Protein AF-A0A1Z9SMA4-F1 (afdb_monomer_lite)

Secondary structure (DSSP, 8-state):
--HHHHHHHHHHHTHHHHHHHHHHHHHHHHTT-TTTTHHHHHHHHHHHHHHHHHHHHHTT-S-HHHHHHHHHHHHHHHHHHHHHHHHHHHHHHHTHHHHHHS---THHHHHHHHHHHHHHHHHHHHHHHHHHHHH-THHHHHHHH-

pLDDT: mean 87.94, std 9.6, range [46.03, 96.25]

Radius of gyration: 19.14 Å; chains: 1; bounding box: 50×33×54 Å

Structure (mmCIF, N/CA/C/O backbone):
data_AF-A0A1Z9SMA4-F1
#
_entry.id   AF-A0A1Z9SMA4-F1
#
loop_
_atom_site.group_PDB
_atom_site.id
_atom_site.type_symbol
_atom_site.label_atom_id
_atom_site.label_alt_id
_atom_site.label_comp_id
_atom_site.label_asym_id
_atom_site.label_entity_id
_atom_site.label_seq_id
_atom_site.pdbx_PDB_ins_code
_atom_site.Cartn_x
_atom_site.Cartn_y
_atom_site.Cartn_z
_atom_site.occupancy
_atom_site.B_iso_or_equiv
_atom_site.auth_seq_id
_atom_site.auth_comp_id
_atom_site.auth_asym_id
_atom_site.auth_atom_id
_atom_site.pdbx_PDB_model_num
ATOM 1 N N . MET A 1 1 ? -33.160 5.465 15.370 1.00 58.22 1 MET A N 1
ATOM 2 C CA . MET A 1 1 ? -31.899 6.070 14.875 1.00 58.22 1 MET A CA 1
ATOM 3 C C . MET A 1 1 ? -31.023 4.951 14.323 1.00 58.22 1 MET A C 1
ATOM 5 O O . MET A 1 1 ? -30.598 4.098 15.096 1.00 58.22 1 MET A O 1
ATOM 9 N N . ASN A 1 2 ? -30.876 4.886 12.995 1.00 84.75 2 ASN A N 1
ATOM 10 C CA . ASN A 1 2 ? -30.364 3.722 12.259 1.00 84.75 2 ASN A CA 1
ATOM 11 C C . ASN A 1 2 ? -28.987 3.261 12.757 1.00 84.75 2 ASN A C 1
ATOM 13 O O . ASN A 1 2 ? -28.073 4.068 12.904 1.00 84.75 2 ASN A O 1
ATOM 17 N N . TYR A 1 3 ? -28.832 1.954 12.981 1.00 86.81 3 TYR A N 1
ATOM 18 C CA . TYR A 1 3 ? -27.576 1.317 13.399 1.00 86.81 3 TYR A CA 1
ATOM 19 C C . TYR A 1 3 ? -26.389 1.708 12.497 1.00 86.81 3 TYR A C 1
ATOM 21 O O . TYR A 1 3 ? -25.308 2.025 12.989 1.00 86.81 3 TYR A O 1
ATOM 29 N N . ILE A 1 4 ? -26.637 1.821 11.188 1.00 89.19 4 ILE A N 1
ATOM 30 C CA . ILE A 1 4 ? -25.678 2.300 10.180 1.00 89.19 4 ILE A CA 1
ATOM 31 C C . ILE A 1 4 ? -25.142 3.697 10.525 1.00 89.19 4 ILE A C 1
ATOM 33 O O . ILE A 1 4 ? -23.942 3.941 10.456 1.00 89.19 4 ILE A O 1
ATOM 37 N N . PHE A 1 5 ? -26.008 4.616 10.956 1.00 91.44 5 PHE A N 1
ATOM 38 C CA . PHE A 1 5 ? -25.597 5.977 11.298 1.00 91.44 5 PHE A CA 1
ATOM 39 C C . PHE A 1 5 ? -24.700 6.006 12.544 1.00 91.44 5 PHE A C 1
ATOM 41 O O . PHE A 1 5 ? -23.721 6.748 12.585 1.00 91.44 5 PHE A O 1
ATOM 48 N N . LYS A 1 6 ? -24.980 5.148 13.538 1.00 91.00 6 LYS A N 1
ATOM 49 C CA . LYS A 1 6 ? -24.113 4.990 14.719 1.00 91.00 6 LYS A CA 1
ATOM 50 C C . LYS A 1 6 ? -22.735 4.434 14.345 1.00 91.00 6 LYS A C 1
ATOM 52 O O . LYS A 1 6 ? -21.737 4.912 14.877 1.00 91.00 6 LYS A O 1
ATOM 57 N N . LEU A 1 7 ? -22.670 3.475 13.418 1.00 90.88 7 LEU A N 1
ATOM 58 C CA . LEU A 1 7 ? -21.405 2.942 12.900 1.00 90.88 7 LEU A CA 1
ATOM 59 C C . LEU A 1 7 ? -20.585 4.012 12.177 1.00 90.88 7 LEU A C 1
ATOM 61 O O . LEU A 1 7 ? -19.404 4.173 12.469 1.00 90.88 7 LEU A O 1
ATOM 65 N N . LEU A 1 8 ? -21.206 4.776 11.277 1.00 91.31 8 LEU A N 1
ATOM 66 C CA . LEU A 1 8 ? -20.521 5.848 10.549 1.00 91.31 8 LEU A CA 1
ATOM 67 C C . LEU A 1 8 ? -19.983 6.927 11.498 1.00 91.31 8 LEU A C 1
ATOM 69 O O . LEU A 1 8 ? -18.839 7.359 11.358 1.00 91.31 8 LEU A O 1
ATOM 73 N N . LEU A 1 9 ? -20.768 7.310 12.509 1.00 91.75 9 LEU A N 1
ATOM 74 C CA . LEU A 1 9 ? -20.312 8.220 13.560 1.00 91.75 9 LEU A CA 1
ATOM 75 C C . LEU A 1 9 ? -19.125 7.651 14.343 1.00 91.75 9 LEU A C 1
ATOM 77 O O . LEU A 1 9 ? -18.165 8.380 14.581 1.00 91.75 9 LEU A O 1
ATOM 81 N N . PHE A 1 10 ? -19.158 6.366 14.710 1.00 92.25 10 PHE A N 1
ATOM 82 C CA . PHE A 1 10 ? -18.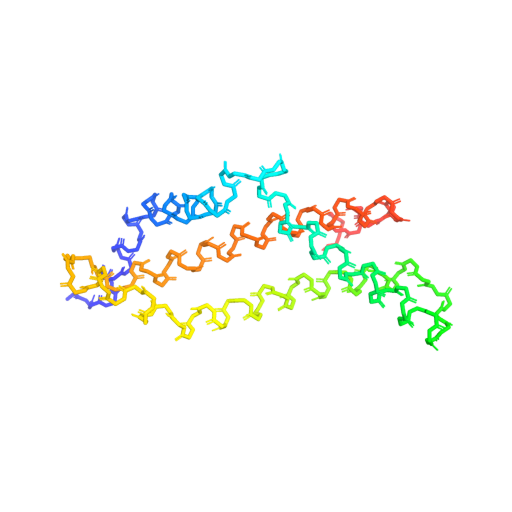037 5.706 15.383 1.00 92.25 10 PHE A CA 1
ATOM 83 C C . PHE A 1 10 ? -16.765 5.739 14.527 1.00 92.25 10 PHE A C 1
ATOM 85 O O . PHE A 1 10 ? -15.715 6.148 15.018 1.00 92.25 10 PHE A O 1
ATOM 92 N N . ILE A 1 11 ? -16.863 5.389 13.239 1.00 92.56 11 ILE A N 1
ATOM 93 C CA . ILE A 1 11 ? -15.734 5.428 12.293 1.00 92.56 11 ILE A CA 1
ATOM 94 C C . ILE A 1 11 ? -15.139 6.839 12.224 1.00 92.56 11 ILE A C 1
ATOM 96 O O . ILE A 1 11 ? -13.916 7.004 12.276 1.00 92.56 11 ILE A O 1
ATOM 100 N N . TYR A 1 12 ? -15.996 7.860 12.148 1.00 92.56 12 TYR A N 1
ATOM 101 C CA . TYR A 1 12 ? -15.567 9.252 12.085 1.00 92.56 12 TYR A CA 1
ATOM 102 C C . TYR A 1 12 ? -14.915 9.734 13.390 1.00 92.56 12 TYR A C 1
ATOM 104 O O . TYR A 1 12 ? -13.873 10.389 13.355 1.00 92.56 12 TYR A O 1
ATOM 112 N N . GLN A 1 13 ? -15.479 9.393 14.551 1.00 92.69 13 GLN A N 1
ATOM 113 C CA . GLN A 1 13 ? -14.910 9.752 15.855 1.00 92.69 13 GLN A CA 1
ATOM 114 C C . GLN A 1 13 ? -13.566 9.052 16.094 1.00 92.69 13 GLN A C 1
ATOM 116 O O . GLN A 1 13 ? -12.599 9.685 16.521 1.00 92.69 13 GLN A O 1
ATOM 121 N N . ALA A 1 14 ? -13.468 7.773 15.729 1.00 92.44 14 ALA A N 1
ATOM 122 C CA . ALA A 1 14 ? -12.260 6.970 15.865 1.00 92.44 14 ALA A CA 1
ATOM 123 C C . ALA A 1 14 ? -11.181 7.287 14.810 1.00 92.44 14 ALA A C 1
ATOM 125 O O . ALA A 1 14 ? -10.125 6.654 14.833 1.00 92.44 14 ALA A O 1
ATOM 126 N N . ARG A 1 15 ? -11.387 8.284 13.926 1.00 92.25 15 ARG A N 1
ATOM 127 C CA . ARG A 1 15 ? -10.501 8.587 12.780 1.00 92.25 15 ARG A CA 1
ATOM 128 C C . ARG A 1 15 ? -9.025 8.693 13.090 1.00 92.25 15 ARG A C 1
ATOM 130 O O . ARG A 1 15 ? -8.187 8.142 12.387 1.00 92.25 15 ARG A O 1
ATOM 137 N N . LYS A 1 16 ? -8.705 9.388 14.176 1.00 93.06 16 LYS A N 1
ATOM 138 C CA . LYS A 1 16 ? -7.316 9.563 14.599 1.00 93.06 16 LYS A CA 1
ATOM 139 C C . LYS A 1 16 ? -6.729 8.253 15.115 1.00 93.06 16 LYS A C 1
ATOM 141 O O . LYS A 1 16 ? -5.552 7.996 14.901 1.00 93.06 16 LYS A O 1
ATOM 146 N N . SER A 1 17 ? -7.552 7.441 15.775 1.00 93.44 17 SER A N 1
ATOM 147 C CA . SER A 1 17 ? -7.125 6.203 16.412 1.00 93.44 17 SER A CA 1
ATOM 148 C C . SER A 1 17 ? -6.794 5.138 15.369 1.00 93.44 17 SER A C 1
ATOM 150 O O . SER A 1 17 ? -5.653 4.694 15.335 1.00 93.44 17 SER A O 1
ATOM 152 N N . TRP A 1 18 ? -7.706 4.810 14.445 1.00 93.31 18 TRP A N 1
ATOM 153 C CA . TRP A 1 18 ? -7.415 3.785 13.431 1.00 93.31 18 TRP A CA 1
ATOM 154 C C . TRP A 1 18 ? -6.304 4.210 12.455 1.00 93.31 18 TRP A C 1
ATOM 156 O O . TRP A 1 18 ? -5.482 3.378 12.067 1.00 93.31 18 TRP A O 1
ATOM 166 N N . TRP A 1 19 ? -6.186 5.503 12.122 1.00 94.88 19 TRP A N 1
ATOM 167 C CA . TRP A 1 19 ? -5.075 6.002 11.296 1.00 94.88 19 TRP A CA 1
ATOM 168 C C . TRP A 1 19 ? -3.716 5.847 11.994 1.00 94.88 19 TRP A C 1
ATOM 170 O O . TRP A 1 19 ? -2.720 5.435 11.384 1.00 94.88 19 TRP A O 1
ATOM 180 N N . TYR A 1 20 ? -3.676 6.170 13.289 1.00 94.94 20 TYR A N 1
ATOM 181 C CA . TYR A 1 20 ? -2.476 6.053 14.106 1.00 94.94 20 TYR A CA 1
ATOM 182 C C . TYR A 1 20 ? -2.074 4.592 14.314 1.00 94.94 20 TYR A C 1
ATOM 184 O O . TYR A 1 20 ? -0.914 4.259 14.078 1.00 94.94 20 TYR A O 1
ATOM 192 N N . THR A 1 21 ? -3.015 3.709 14.664 1.00 93.88 21 THR A N 1
ATOM 193 C CA . THR A 1 21 ? -2.732 2.277 14.852 1.00 93.88 21 THR A CA 1
ATOM 194 C C . THR A 1 21 ? -2.169 1.650 13.575 1.00 93.88 21 THR A C 1
ATOM 196 O O . THR A 1 21 ? -1.160 0.949 13.635 1.00 93.88 21 THR A O 1
ATOM 199 N N . SER A 1 22 ? -2.708 2.013 12.407 1.00 93.56 22 SER A N 1
ATOM 200 C CA . SER A 1 22 ? -2.170 1.598 11.101 1.00 93.56 22 SER A CA 1
ATOM 201 C C . SER A 1 22 ? -0.720 2.048 10.895 1.00 93.56 22 SER A C 1
ATOM 203 O O . SER A 1 22 ? 0.143 1.258 10.512 1.00 93.56 22 SER A O 1
ATOM 205 N N . THR A 1 23 ? -0.413 3.300 11.248 1.00 92.06 23 THR A N 1
ATOM 206 C CA . THR A 1 23 ? 0.954 3.836 11.162 1.00 92.06 23 THR A CA 1
ATOM 207 C C . THR A 1 23 ? 1.894 3.102 12.123 1.00 92.06 23 THR A C 1
ATOM 209 O O . THR A 1 23 ? 3.039 2.799 11.782 1.00 92.06 23 THR A O 1
ATOM 212 N N . CYS A 1 24 ? 1.423 2.798 13.334 1.00 92.88 24 CYS A N 1
ATOM 213 C CA . CYS A 1 24 ? 2.161 2.016 14.319 1.00 92.88 24 CYS A CA 1
ATOM 214 C C . CYS A 1 24 ? 2.431 0.593 13.831 1.00 92.88 24 CYS A C 1
ATOM 216 O O . CYS A 1 24 ? 3.552 0.124 14.004 1.00 92.88 24 CYS A O 1
ATOM 218 N N . ARG A 1 25 ? 1.468 -0.063 13.169 1.00 91.12 25 ARG A N 1
ATOM 219 C CA . ARG A 1 25 ? 1.668 -1.377 12.535 1.00 91.12 25 ARG A CA 1
ATOM 220 C C . ARG A 1 25 ? 2.784 -1.326 11.496 1.00 91.12 25 ARG A C 1
ATOM 222 O O . ARG A 1 25 ? 3.692 -2.155 11.541 1.00 91.12 25 ARG A O 1
ATOM 229 N N . THR A 1 26 ? 2.781 -0.318 10.625 1.00 88.12 26 THR A N 1
ATOM 230 C CA . THR A 1 26 ? 3.856 -0.115 9.642 1.00 88.12 26 THR A CA 1
ATOM 231 C C . 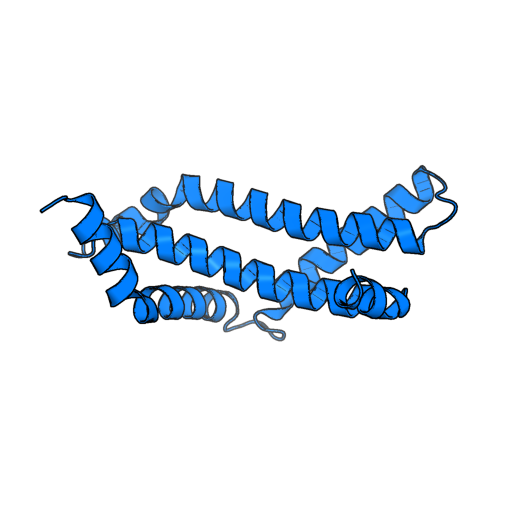THR A 1 26 ? 5.205 0.101 10.326 1.00 88.12 26 THR A C 1
ATOM 233 O O . THR A 1 26 ? 6.182 -0.567 9.999 1.00 88.12 26 THR A O 1
ATOM 236 N N . LYS A 1 27 ? 5.273 0.975 11.337 1.00 89.19 27 LYS A N 1
ATOM 237 C CA . LYS A 1 27 ? 6.513 1.218 12.092 1.00 89.19 27 LYS A CA 1
ATOM 238 C C 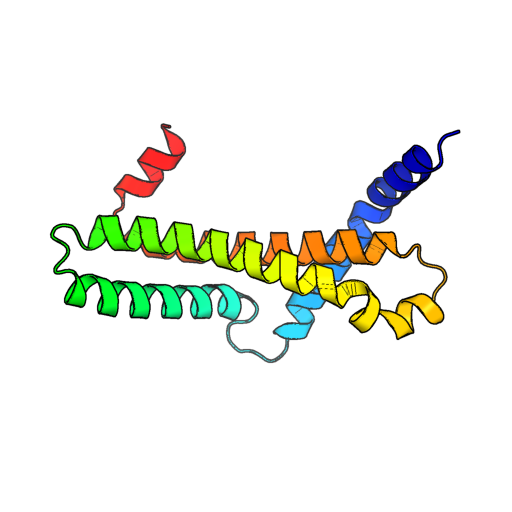. LYS A 1 27 ? 7.017 -0.041 12.793 1.00 89.19 27 LYS A C 1
ATOM 240 O O . LYS A 1 27 ? 8.199 -0.345 12.687 1.00 89.19 27 LYS A O 1
ATOM 245 N N . ALA A 1 28 ? 6.140 -0.785 13.464 1.00 89.19 28 ALA A N 1
ATOM 246 C CA . ALA A 1 28 ? 6.488 -2.014 14.172 1.00 89.19 28 ALA A CA 1
ATOM 247 C C . ALA A 1 28 ? 7.069 -3.072 13.223 1.00 89.19 28 ALA A C 1
ATOM 249 O O . ALA A 1 28 ? 8.059 -3.716 13.564 1.00 89.19 28 ALA A O 1
ATOM 250 N N . ARG A 1 29 ? 6.521 -3.184 12.004 1.00 86.81 29 ARG A N 1
ATOM 251 C CA . ARG A 1 29 ? 7.028 -4.091 10.963 1.00 86.81 29 ARG A CA 1
ATOM 252 C C . ARG A 1 29 ? 8.472 -3.784 10.551 1.00 86.81 29 ARG A C 1
ATOM 254 O O . ARG A 1 29 ? 9.212 -4.705 10.223 1.00 86.81 29 ARG A O 1
ATOM 261 N N . PHE A 1 30 ? 8.880 -2.514 10.587 1.00 84.94 30 PHE A N 1
ATOM 262 C CA . PHE A 1 30 ? 10.179 -2.058 10.077 1.00 84.94 30 PHE A CA 1
ATOM 263 C C . PHE A 1 30 ? 11.133 -1.506 11.146 1.00 84.94 30 PHE A C 1
ATOM 265 O O . PHE A 1 30 ? 12.211 -1.024 10.796 1.00 84.94 30 PHE A O 1
ATOM 272 N N . ILE A 1 31 ? 10.796 -1.611 12.437 1.00 84.75 31 ILE A N 1
ATOM 273 C CA . ILE A 1 31 ? 11.524 -0.957 13.544 1.00 84.75 31 ILE A CA 1
ATOM 274 C C . ILE A 1 31 ? 12.986 -1.409 13.691 1.00 84.75 31 ILE A C 1
ATOM 276 O O . ILE A 1 31 ? 13.790 -0.716 14.303 1.00 84.75 31 ILE A O 1
ATOM 280 N N . ARG A 1 32 ? 13.345 -2.559 13.110 1.00 86.06 32 ARG A N 1
ATOM 281 C CA . ARG A 1 32 ? 14.708 -3.121 13.116 1.00 86.06 32 ARG A CA 1
ATOM 282 C C . ARG A 1 32 ? 15.357 -3.163 11.731 1.00 86.06 32 ARG A C 1
ATOM 284 O O . ARG A 1 32 ? 16.335 -3.874 11.536 1.00 86.06 32 ARG A O 1
ATOM 291 N N . THR A 1 33 ? 14.797 -2.459 10.751 1.00 85.44 33 THR A N 1
ATOM 292 C CA . THR A 1 33 ? 15.300 -2.477 9.370 1.00 85.44 33 THR A CA 1
ATOM 293 C C . THR A 1 33 ? 16.031 -1.183 9.037 1.00 85.44 33 THR A C 1
ATOM 295 O O . THR A 1 33 ? 15.591 -0.105 9.423 1.00 85.44 33 THR A O 1
ATOM 298 N N . PHE A 1 34 ? 17.129 -1.287 8.285 1.00 82.62 34 PHE A N 1
ATOM 299 C CA . PHE A 1 34 ? 17.994 -0.146 7.960 1.00 82.62 34 PHE A CA 1
ATOM 300 C C . PHE A 1 34 ? 17.277 0.959 7.160 1.00 82.62 34 PHE A C 1
ATOM 302 O O . PHE A 1 34 ? 17.388 2.133 7.491 1.00 82.62 34 PHE A O 1
ATOM 309 N N . LEU A 1 35 ? 16.493 0.584 6.140 1.00 80.19 35 LEU A N 1
ATOM 310 C CA . LEU A 1 35 ? 15.733 1.520 5.295 1.00 80.19 35 LEU A CA 1
ATOM 311 C C . LEU A 1 35 ? 14.318 1.824 5.825 1.00 80.19 35 LEU A C 1
ATOM 313 O O . LEU A 1 35 ? 13.578 2.594 5.212 1.00 80.19 35 LEU A O 1
ATOM 317 N N . GLY A 1 36 ? 13.901 1.218 6.938 1.00 85.50 36 GLY A N 1
ATOM 318 C CA . GLY A 1 36 ? 12.554 1.398 7.473 1.00 85.50 36 GLY A CA 1
ATOM 319 C C . GLY A 1 36 ? 11.455 0.995 6.478 1.00 85.50 36 GLY A C 1
ATOM 320 O O . GLY A 1 36 ? 11.567 0.015 5.744 1.00 85.50 36 GLY A O 1
ATOM 321 N N . SER A 1 37 ? 10.384 1.790 6.425 1.00 82.44 37 SER A N 1
ATOM 322 C CA . SER A 1 37 ? 9.206 1.517 5.587 1.00 82.44 37 SER A CA 1
ATOM 323 C C . SER A 1 37 ? 9.486 1.585 4.072 1.00 82.44 37 SER A C 1
ATOM 325 O O . SER A 1 37 ? 8.708 1.069 3.270 1.00 82.44 37 SER A O 1
ATOM 327 N N . PHE A 1 38 ? 10.615 2.179 3.651 1.00 85.38 38 PHE A N 1
ATOM 328 C CA . PHE A 1 38 ? 10.999 2.250 2.232 1.00 85.38 38 PHE A CA 1
ATOM 329 C C . PHE A 1 38 ? 11.238 0.868 1.609 1.00 85.38 38 PHE A C 1
ATOM 331 O O . PHE A 1 38 ? 11.109 0.723 0.393 1.00 85.38 38 PHE A O 1
ATOM 338 N N . TRP A 1 39 ? 11.490 -0.160 2.427 1.00 86.56 39 TRP A N 1
ATOM 339 C CA . TRP A 1 39 ? 11.592 -1.551 1.978 1.00 86.56 39 TRP A CA 1
ATOM 340 C C . TRP A 1 39 ? 10.377 -2.029 1.176 1.00 86.56 39 TRP A C 1
ATOM 342 O O . TRP A 1 39 ? 10.543 -2.781 0.216 1.00 86.56 39 TRP A O 1
ATOM 352 N N . LEU A 1 40 ? 9.169 -1.565 1.514 1.00 83.56 40 LEU A N 1
ATOM 353 C CA . LEU A 1 40 ? 7.947 -1.922 0.785 1.00 83.56 40 LEU A CA 1
ATOM 354 C C . LEU A 1 40 ? 7.973 -1.431 -0.663 1.00 83.56 40 LEU A C 1
ATOM 356 O O . LEU A 1 40 ? 7.645 -2.175 -1.586 1.00 83.56 40 LEU A O 1
ATOM 360 N N . GLY A 1 41 ? 8.380 -0.178 -0.870 1.00 86.75 41 GLY A N 1
ATOM 361 C CA . GLY A 1 41 ? 8.499 0.386 -2.211 1.00 86.75 41 GLY A CA 1
ATOM 362 C C . GLY A 1 41 ? 9.674 -0.214 -2.982 1.00 86.75 41 GLY A C 1
ATOM 363 O O . GLY A 1 41 ? 9.540 -0.497 -4.169 1.00 86.75 41 GLY A O 1
ATOM 364 N N . LEU A 1 42 ? 10.794 -0.488 -2.303 1.00 89.19 42 LEU A N 1
ATOM 365 C CA . LEU A 1 42 ? 11.981 -1.075 -2.926 1.00 89.19 42 LEU A CA 1
ATOM 366 C C . LEU A 1 42 ? 11.728 -2.501 -3.431 1.00 89.19 42 LEU A C 1
ATOM 368 O O . LEU A 1 42 ? 12.128 -2.836 -4.543 1.00 89.19 42 LEU A O 1
ATOM 372 N N . SER A 1 43 ? 11.029 -3.328 -2.649 1.00 89.75 43 SER A N 1
ATOM 373 C CA . SER A 1 43 ? 10.672 -4.683 -3.079 1.00 89.75 43 SER A CA 1
ATOM 374 C C . SER A 1 43 ? 9.779 -4.659 -4.318 1.00 89.75 43 SER A C 1
ATOM 376 O O . SER A 1 43 ? 10.012 -5.426 -5.247 1.00 89.75 43 SER A O 1
ATOM 378 N N . ASN A 1 44 ? 8.790 -3.762 -4.353 1.00 90.44 44 ASN A N 1
ATOM 379 C CA . ASN A 1 44 ? 7.909 -3.607 -5.508 1.00 90.44 44 ASN A CA 1
ATOM 380 C C . ASN A 1 44 ? 8.685 -3.121 -6.746 1.00 90.44 44 ASN A C 1
ATOM 382 O O . ASN A 1 44 ? 8.530 -3.666 -7.835 1.00 90.44 44 ASN A O 1
ATOM 386 N N . LEU A 1 45 ? 9.592 -2.154 -6.571 1.00 90.88 45 LEU A N 1
ATOM 387 C CA . LEU A 1 45 ? 10.487 -1.695 -7.635 1.00 90.88 45 LEU A CA 1
ATOM 388 C C . LEU A 1 45 ? 11.362 -2.804 -8.204 1.00 90.88 45 LEU A C 1
ATOM 390 O O . LEU A 1 45 ? 11.525 -2.882 -9.418 1.00 90.88 45 LEU A O 1
ATOM 394 N N . LEU A 1 46 ? 11.928 -3.649 -7.343 1.00 92.38 46 LEU A N 1
ATOM 395 C CA . LEU A 1 46 ? 12.756 -4.763 -7.786 1.00 92.38 46 LEU A CA 1
ATOM 396 C C . LEU A 1 46 ? 11.934 -5.740 -8.634 1.00 92.38 46 LEU A C 1
ATOM 398 O O . LEU A 1 46 ? 12.380 -6.140 -9.707 1.00 92.38 46 LEU A O 1
ATOM 402 N N . SER A 1 47 ? 10.712 -6.068 -8.203 1.00 91.81 47 SER A N 1
ATOM 403 C CA . SER A 1 47 ? 9.789 -6.891 -8.990 1.00 91.81 47 SER A CA 1
ATOM 404 C C . SER A 1 47 ? 9.480 -6.260 -10.349 1.00 91.81 47 SER A C 1
ATOM 406 O O . SER A 1 47 ? 9.546 -6.948 -11.367 1.00 91.81 47 SER A O 1
ATOM 408 N N . ILE A 1 48 ? 9.210 -4.952 -10.386 1.00 91.81 48 ILE A N 1
ATOM 409 C CA . ILE A 1 48 ? 8.986 -4.201 -11.629 1.00 91.81 48 ILE A CA 1
ATOM 410 C C . ILE A 1 48 ? 10.222 -4.267 -12.530 1.00 91.81 48 ILE A C 1
ATOM 412 O O . ILE A 1 48 ? 10.081 -4.553 -13.712 1.00 91.81 48 ILE A O 1
ATOM 416 N N . ALA A 1 49 ? 11.424 -4.052 -11.993 1.00 90.56 49 ALA A N 1
ATOM 417 C CA . ALA A 1 49 ? 12.666 -4.067 -12.763 1.00 90.56 49 ALA A CA 1
ATOM 418 C C . ALA A 1 49 ? 12.936 -5.441 -13.396 1.00 90.56 49 ALA A C 1
ATOM 420 O O . ALA A 1 49 ? 13.269 -5.523 -14.579 1.00 90.56 49 ALA A O 1
ATOM 421 N N . VAL A 1 50 ? 12.739 -6.520 -12.632 1.00 93.88 50 VAL A N 1
ATOM 422 C CA . VAL A 1 50 ? 12.900 -7.893 -13.129 1.00 93.88 50 VAL A CA 1
ATOM 423 C C . VAL A 1 50 ? 11.865 -8.200 -14.210 1.00 93.88 50 VAL A C 1
ATOM 425 O O . VAL A 1 50 ? 12.234 -8.650 -15.292 1.00 93.88 50 VAL A O 1
ATOM 428 N N . LEU A 1 51 ? 10.582 -7.916 -13.966 1.00 92.50 51 LEU A N 1
ATOM 429 C CA . LEU A 1 51 ? 9.512 -8.185 -14.933 1.00 92.50 51 LEU A CA 1
ATOM 430 C C . LEU A 1 51 ? 9.651 -7.326 -16.193 1.00 92.50 51 LEU A C 1
ATOM 432 O O . LEU A 1 51 ? 9.457 -7.830 -17.297 1.00 92.50 51 LEU A O 1
ATOM 436 N N . ALA A 1 52 ? 10.033 -6.056 -16.051 1.00 89.75 52 ALA A N 1
ATOM 437 C CA . ALA A 1 52 ? 10.310 -5.175 -17.177 1.00 89.75 52 ALA A CA 1
ATOM 438 C C . ALA A 1 52 ? 11.477 -5.707 -18.018 1.00 89.75 52 ALA A C 1
ATOM 440 O O . ALA A 1 52 ? 11.356 -5.764 -19.237 1.00 89.75 52 ALA A O 1
ATOM 441 N N . GLY A 1 53 ? 12.569 -6.158 -17.390 1.00 89.06 53 GLY A N 1
ATOM 442 C CA . GLY A 1 53 ? 13.714 -6.745 -18.089 1.00 89.06 53 GLY A CA 1
ATOM 443 C C . GLY A 1 53 ? 13.375 -8.055 -18.805 1.00 89.06 53 GLY A C 1
ATOM 444 O O . GLY A 1 53 ? 13.633 -8.193 -20.002 1.00 89.06 53 GLY A O 1
ATOM 445 N N . VAL A 1 54 ? 12.747 -9.005 -18.107 1.00 92.00 54 VAL A N 1
ATOM 446 C CA . VAL A 1 54 ? 12.368 -10.309 -18.678 1.00 92.00 54 VAL A CA 1
ATOM 447 C C . VAL A 1 54 ? 11.359 -10.133 -19.809 1.00 92.00 54 VAL A C 1
ATOM 449 O O . VAL A 1 54 ? 11.600 -10.575 -20.926 1.00 92.00 54 VAL A O 1
ATOM 452 N N . TYR A 1 55 ? 10.248 -9.439 -19.575 1.00 86.81 55 TYR A N 1
ATOM 453 C CA . TYR A 1 55 ? 9.229 -9.298 -20.612 1.00 86.81 55 TYR A CA 1
ATOM 454 C C . TYR A 1 55 ? 9.636 -8.321 -21.711 1.00 86.81 55 TYR A C 1
ATOM 456 O O . TYR A 1 55 ? 9.310 -8.545 -22.873 1.00 86.81 55 TYR A O 1
ATOM 464 N N . GLY A 1 56 ? 10.409 -7.283 -21.394 1.00 87.25 56 GLY A N 1
ATOM 465 C CA . GLY A 1 56 ? 10.949 -6.383 -22.408 1.00 87.25 56 GLY A CA 1
ATOM 466 C C . GLY A 1 56 ? 11.880 -7.098 -23.391 1.00 87.25 56 GLY A C 1
ATOM 467 O O . GLY A 1 56 ? 11.806 -6.839 -24.592 1.00 87.25 56 GLY A O 1
ATOM 468 N N . THR A 1 57 ? 12.704 -8.034 -22.903 1.00 87.06 57 THR A N 1
ATOM 469 C CA . THR A 1 57 ? 13.593 -8.846 -23.753 1.00 87.06 57 THR A CA 1
ATOM 470 C C . THR A 1 57 ? 12.833 -9.925 -24.524 1.00 87.06 57 THR A C 1
ATOM 472 O O . THR A 1 57 ? 13.037 -10.056 -25.731 1.00 87.06 57 THR A O 1
ATOM 475 N N . VAL A 1 58 ? 11.916 -10.647 -23.871 1.00 90.50 58 VAL A N 1
ATOM 476 C CA . VAL A 1 58 ? 11.115 -11.716 -24.498 1.00 90.50 58 VAL A CA 1
ATOM 477 C C . VAL A 1 58 ? 10.218 -11.172 -25.610 1.00 90.50 58 VAL A C 1
ATOM 479 O O . VAL A 1 58 ? 10.200 -11.724 -26.709 1.00 90.50 58 VAL A O 1
ATOM 482 N N . PHE A 1 59 ? 9.509 -10.068 -25.364 1.00 87.75 59 PHE A N 1
ATOM 483 C CA . PHE A 1 59 ? 8.591 -9.477 -26.342 1.00 87.75 59 PHE A CA 1
ATOM 484 C C . PHE A 1 59 ? 9.268 -8.509 -27.322 1.00 87.75 59 PHE A C 1
ATOM 486 O O . PHE A 1 59 ? 8.583 -7.950 -28.176 1.00 87.75 59 PHE A O 1
ATOM 493 N N . LYS A 1 60 ? 10.594 -8.309 -27.223 1.00 84.06 60 LYS A N 1
ATOM 494 C CA . LYS A 1 60 ? 11.381 -7.391 -28.071 1.00 84.06 60 LYS A CA 1
ATOM 495 C C . LYS A 1 60 ? 10.705 -6.024 -28.230 1.00 84.06 60 LYS A C 1
ATOM 497 O O . LYS A 1 60 ? 10.502 -5.528 -29.338 1.00 84.06 60 LYS A O 1
ATOM 502 N N . VAL A 1 61 ? 10.310 -5.434 -27.106 1.00 81.44 61 VAL A N 1
ATOM 503 C CA . VAL A 1 61 ? 9.487 -4.220 -27.097 1.00 81.44 61 VAL A CA 1
ATOM 504 C C . VAL A 1 61 ? 10.264 -3.043 -27.693 1.00 81.44 61 VAL A C 1
ATOM 506 O O . VAL A 1 61 ? 11.325 -2.683 -27.188 1.00 81.44 61 VAL A O 1
ATOM 509 N N . ALA A 1 62 ? 9.709 -2.401 -28.727 1.00 77.69 62 ALA A N 1
ATOM 510 C CA . ALA A 1 62 ? 10.342 -1.262 -29.400 1.00 77.69 62 ALA A CA 1
ATOM 511 C C . ALA A 1 62 ? 10.551 -0.054 -28.461 1.00 77.69 62 ALA A C 1
ATOM 513 O O . ALA A 1 62 ? 11.605 0.576 -28.483 1.00 77.69 62 ALA A O 1
ATOM 514 N N . ASN A 1 63 ? 9.575 0.230 -27.588 1.00 83.94 63 ASN A N 1
ATOM 515 C CA . ASN A 1 63 ? 9.616 1.332 -26.620 1.00 83.94 63 ASN A CA 1
ATOM 516 C C . ASN A 1 63 ? 9.701 0.812 -25.178 1.00 83.94 63 ASN A C 1
ATOM 518 O O . ASN A 1 63 ? 8.725 0.836 -24.427 1.00 83.94 63 ASN A O 1
ATOM 522 N N . PHE A 1 64 ? 10.891 0.363 -24.772 1.00 83.00 64 PHE A N 1
ATOM 523 C CA . PHE A 1 64 ? 11.122 -0.196 -23.432 1.00 83.00 64 PHE A CA 1
ATOM 524 C C . PHE A 1 64 ? 10.758 0.771 -22.290 1.00 83.00 64 PHE A C 1
ATOM 526 O O . PHE A 1 64 ? 10.244 0.349 -21.253 1.00 83.00 64 PHE A O 1
ATOM 533 N N . LYS A 1 65 ? 10.997 2.077 -22.481 1.00 82.56 65 LYS A N 1
ATOM 534 C CA . LYS A 1 65 ? 10.701 3.107 -21.473 1.00 82.56 65 LYS A CA 1
ATOM 535 C C . LYS A 1 65 ? 9.207 3.192 -21.170 1.00 82.56 65 LYS A C 1
ATOM 537 O O . LYS A 1 65 ? 8.822 3.079 -20.013 1.00 82.56 65 LYS A O 1
ATOM 542 N N . ASP A 1 66 ? 8.380 3.339 -22.201 1.00 84.44 66 ASP A N 1
ATOM 543 C CA . ASP A 1 66 ? 6.929 3.484 -22.040 1.00 84.44 66 ASP A CA 1
ATOM 544 C C . ASP A 1 66 ? 6.310 2.210 -21.469 1.00 84.44 66 ASP A C 1
ATOM 546 O O . ASP A 1 66 ? 5.515 2.265 -20.534 1.00 84.44 66 ASP A O 1
ATOM 550 N N . TYR A 1 67 ? 6.766 1.051 -21.943 1.00 86.31 67 TYR A N 1
ATOM 551 C CA . TYR A 1 67 ? 6.353 -0.238 -21.405 1.00 86.31 67 TYR A CA 1
ATOM 552 C C . TYR A 1 67 ? 6.646 -0.380 -19.907 1.00 86.31 67 TYR A C 1
ATOM 554 O O . TYR A 1 67 ? 5.757 -0.741 -19.137 1.00 86.31 67 TYR A O 1
ATOM 562 N N . SER A 1 68 ? 7.867 -0.043 -19.479 1.00 86.25 68 SER A N 1
ATOM 563 C CA . SER A 1 68 ? 8.274 -0.137 -18.070 1.00 86.25 68 SER A CA 1
ATOM 564 C C . SER A 1 68 ? 7.428 0.758 -17.163 1.00 86.25 68 SER A C 1
ATOM 566 O O . SER A 1 68 ? 7.146 0.395 -16.023 1.00 86.25 68 SER A O 1
ATOM 568 N N . ILE A 1 69 ? 6.990 1.910 -17.674 1.00 88.06 69 ILE A N 1
ATOM 569 C CA . ILE A 1 69 ? 6.132 2.846 -16.946 1.00 88.06 69 ILE A CA 1
ATOM 570 C C . ILE A 1 69 ? 4.730 2.265 -16.761 1.00 88.06 69 ILE A C 1
ATOM 572 O O . ILE A 1 69 ? 4.234 2.221 -15.634 1.00 88.06 69 ILE A O 1
ATOM 576 N N . TYR A 1 70 ? 4.100 1.794 -17.841 1.00 88.25 70 TYR A N 1
ATOM 577 C CA . TYR A 1 70 ? 2.763 1.199 -17.768 1.00 88.25 70 TYR A CA 1
ATOM 578 C C . TYR A 1 70 ? 2.750 -0.053 -16.890 1.00 88.25 70 TYR A C 1
ATOM 580 O O . TYR A 1 70 ? 1.865 -0.211 -16.049 1.00 88.25 70 TYR A O 1
ATOM 588 N N . LEU A 1 71 ? 3.767 -0.906 -17.035 1.00 90.56 71 LEU A N 1
ATOM 589 C CA . LEU A 1 71 ? 3.937 -2.096 -16.211 1.00 90.56 71 LEU A CA 1
ATOM 590 C C . LEU A 1 71 ? 4.151 -1.725 -14.741 1.00 90.56 71 LEU A C 1
ATOM 592 O O . LEU A 1 71 ? 3.513 -2.307 -13.869 1.00 90.56 71 LEU A O 1
ATOM 596 N N . GLY A 1 72 ? 5.007 -0.740 -14.460 1.00 91.12 72 GLY A N 1
ATOM 597 C CA . GLY A 1 72 ? 5.293 -0.298 -13.101 1.00 91.12 72 GLY A CA 1
ATOM 598 C C . GLY A 1 72 ? 4.054 0.231 -12.382 1.00 91.12 72 GLY A C 1
ATOM 599 O O . GLY A 1 72 ? 3.730 -0.241 -11.294 1.00 91.12 72 GLY A O 1
ATOM 600 N N . LEU A 1 73 ? 3.322 1.156 -13.011 1.00 90.75 73 LEU A N 1
ATOM 601 C CA . LEU A 1 73 ? 2.085 1.714 -12.453 1.00 90.75 73 LEU A CA 1
ATOM 602 C C . LEU A 1 73 ? 1.010 0.637 -12.264 1.00 90.75 73 LEU A C 1
ATOM 604 O O . LEU A 1 73 ? 0.409 0.553 -11.191 1.00 90.75 73 LEU A O 1
ATOM 608 N N . GLY A 1 74 ? 0.813 -0.217 -13.273 1.00 92.06 74 GLY A N 1
ATOM 609 C CA . GLY A 1 74 ? -0.145 -1.318 -13.211 1.00 92.06 74 GLY A CA 1
ATOM 610 C C . GLY A 1 74 ? 0.166 -2.298 -12.081 1.00 92.06 74 GLY A C 1
ATOM 611 O O . GLY A 1 74 ? -0.728 -2.660 -11.319 1.00 92.06 74 GLY A O 1
ATOM 612 N N . LEU A 1 75 ? 1.438 -2.672 -11.909 1.00 92.94 75 LEU A N 1
ATOM 613 C CA . LEU A 1 75 ? 1.856 -3.589 -10.849 1.00 92.94 75 LEU A CA 1
ATOM 614 C C . LEU A 1 75 ? 1.697 -3.000 -9.450 1.00 92.94 75 LEU A C 1
ATOM 616 O O . LEU A 1 75 ? 1.280 -3.724 -8.550 1.00 92.94 75 LEU A O 1
ATOM 620 N N . VAL A 1 76 ? 1.976 -1.709 -9.235 1.00 93.75 76 VAL A N 1
ATOM 621 C CA . VAL A 1 76 ? 1.742 -1.094 -7.914 1.00 93.75 76 VAL A CA 1
ATOM 622 C C . VAL A 1 76 ? 0.263 -1.143 -7.545 1.00 93.75 76 VAL A C 1
ATOM 624 O O . VAL A 1 76 ? -0.079 -1.536 -6.429 1.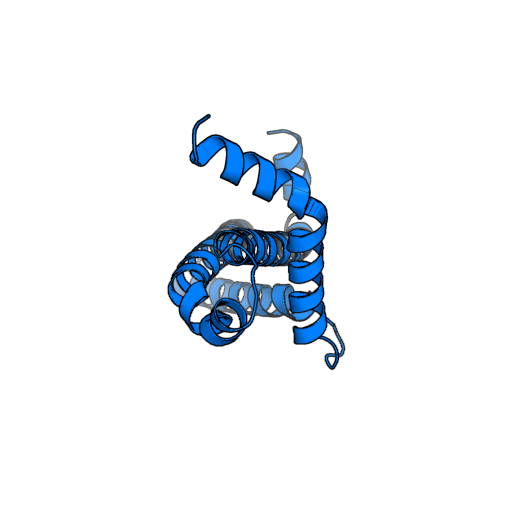00 93.75 76 VAL A O 1
ATOM 627 N N . VAL A 1 77 ? -0.609 -0.769 -8.484 1.00 94.31 77 VAL A N 1
ATOM 628 C CA . VAL A 1 77 ? -2.061 -0.787 -8.271 1.00 94.31 77 VAL A CA 1
ATOM 629 C C . VAL A 1 77 ? -2.546 -2.218 -8.043 1.00 94.31 77 VAL A C 1
ATOM 631 O O . VAL A 1 77 ? -3.292 -2.469 -7.098 1.00 94.31 77 VAL A O 1
ATOM 634 N N . TRP A 1 78 ? -2.070 -3.175 -8.842 1.00 95.12 78 TRP A N 1
ATOM 635 C CA . TRP A 1 78 ? -2.407 -4.585 -8.672 1.00 95.12 78 TRP A CA 1
ATOM 636 C C . TRP A 1 78 ? -1.968 -5.134 -7.311 1.00 95.12 78 TRP A C 1
ATOM 638 O O . TRP A 1 78 ? -2.749 -5.794 -6.628 1.00 95.12 78 TRP A O 1
ATOM 648 N N . ASN A 1 79 ? -0.749 -4.815 -6.871 1.00 93.81 79 ASN A N 1
ATOM 649 C CA . ASN A 1 79 ? -0.234 -5.243 -5.572 1.00 93.81 79 ASN A CA 1
ATOM 650 C C . ASN A 1 79 ? -1.054 -4.674 -4.410 1.00 93.81 79 ASN A C 1
ATOM 652 O O . ASN A 1 79 ? -1.291 -5.382 -3.429 1.00 93.81 79 ASN A O 1
ATOM 656 N N . TYR A 1 80 ? -1.535 -3.434 -4.528 1.00 94.56 80 TYR A N 1
ATOM 657 C CA . TYR A 1 80 ? -2.462 -2.854 -3.558 1.00 94.56 80 TYR A CA 1
ATOM 658 C C . TYR A 1 80 ? -3.806 -3.590 -3.522 1.00 94.56 80 TYR A C 1
ATOM 660 O O . TYR A 1 80 ? -4.275 -3.931 -2.435 1.00 94.56 80 TYR A O 1
ATOM 668 N N . ILE A 1 81 ? -4.400 -3.885 -4.682 1.00 96.00 81 ILE A N 1
ATOM 669 C CA . ILE A 1 81 ? -5.666 -4.631 -4.766 1.00 96.00 81 ILE A CA 1
ATOM 670 C C . ILE A 1 81 ? -5.498 -6.019 -4.142 1.00 96.00 81 ILE A C 1
ATOM 672 O O . ILE A 1 81 ? -6.255 -6.389 -3.247 1.00 96.00 81 ILE A O 1
ATOM 676 N N . SER A 1 82 ? -4.471 -6.756 -4.566 1.00 96.25 82 SER A N 1
ATOM 677 C CA . SER A 1 82 ? -4.167 -8.101 -4.074 1.00 96.25 82 SER A CA 1
ATOM 678 C C . SER A 1 82 ? -3.971 -8.119 -2.555 1.00 96.25 82 SER A C 1
ATOM 680 O O . SER A 1 82 ? -4.635 -8.877 -1.846 1.00 96.25 82 SER A O 1
ATOM 682 N N . SER A 1 83 ? -3.141 -7.210 -2.029 1.00 93.94 83 SER A N 1
ATOM 683 C CA . SER A 1 83 ? -2.881 -7.110 -0.586 1.00 93.94 83 SER A CA 1
ATOM 684 C C . SER A 1 83 ? -4.126 -6.712 0.203 1.00 93.94 83 SER A C 1
ATOM 686 O O . SER A 1 83 ? -4.348 -7.240 1.289 1.00 93.94 83 SER A O 1
ATOM 688 N N . SER A 1 84 ? -4.969 -5.834 -0.347 1.00 95.38 84 SER A N 1
ATOM 689 C CA . SER A 1 84 ? -6.216 -5.414 0.298 1.00 95.38 84 SER A CA 1
ATOM 690 C C . SER A 1 84 ? -7.235 -6.546 0.373 1.00 95.38 84 SER A C 1
ATOM 692 O O . SER A 1 84 ? -7.866 -6.722 1.412 1.00 95.38 84 SER A O 1
ATOM 694 N N . VAL A 1 85 ? -7.386 -7.338 -0.693 1.00 96.19 85 VAL A N 1
ATOM 695 C CA . VAL A 1 85 ? -8.316 -8.479 -0.725 1.00 96.19 85 VAL A CA 1
ATOM 696 C C . VAL A 1 85 ? -7.854 -9.579 0.229 1.00 96.19 85 VAL A C 1
ATOM 698 O O . VAL A 1 85 ? -8.640 -10.043 1.055 1.00 96.19 85 VAL A O 1
ATOM 701 N N . LEU A 1 86 ? -6.575 -9.956 0.162 1.00 95.50 86 LEU A N 1
ATOM 702 C CA . LEU A 1 86 ? -6.001 -10.984 1.033 1.00 95.50 86 LEU A CA 1
ATOM 703 C C . LEU A 1 86 ? -6.001 -10.545 2.502 1.00 95.50 86 LEU A C 1
ATOM 705 O O . LEU A 1 86 ? -6.396 -11.316 3.373 1.00 95.50 86 LEU A O 1
ATOM 709 N N . GLY A 1 87 ? -5.619 -9.292 2.768 1.00 93.12 87 GLY A N 1
ATOM 710 C CA . GLY A 1 87 ? -5.668 -8.702 4.103 1.00 93.12 87 GLY A CA 1
ATOM 711 C C . GLY A 1 87 ? -7.083 -8.727 4.666 1.00 93.12 87 GLY A C 1
ATOM 712 O O . GLY A 1 87 ? -7.278 -9.209 5.778 1.00 93.12 87 GLY A O 1
ATOM 713 N N . SER A 1 88 ? -8.073 -8.317 3.861 1.00 93.44 88 SER A N 1
ATOM 714 C CA . SER A 1 88 ? -9.495 -8.304 4.231 1.00 93.44 88 SER A CA 1
ATOM 715 C C . SER A 1 88 ? -10.044 -9.683 4.593 1.00 93.44 88 SER A C 1
ATOM 717 O O . SER A 1 88 ? -10.807 -9.803 5.551 1.00 93.44 88 SER A O 1
ATOM 719 N N . ALA A 1 89 ? -9.635 -10.728 3.869 1.00 94.81 89 ALA A N 1
ATOM 720 C CA . ALA A 1 89 ? -10.081 -12.095 4.126 1.00 94.81 89 ALA A CA 1
ATOM 721 C C . ALA A 1 89 ? -9.619 -12.630 5.495 1.00 94.81 89 ALA A C 1
ATOM 723 O O . ALA A 1 89 ? -10.341 -13.398 6.126 1.00 94.81 89 ALA A O 1
ATOM 724 N N . ALA A 1 90 ? -8.451 -12.194 5.977 1.00 94.19 90 ALA A N 1
ATOM 725 C CA . ALA A 1 90 ? -7.838 -12.695 7.209 1.00 94.19 90 ALA A CA 1
ATOM 726 C C . ALA A 1 90 ? -8.023 -11.777 8.440 1.00 94.19 90 ALA A C 1
ATOM 728 O O . ALA A 1 90 ? -7.587 -12.135 9.536 1.00 94.19 90 ALA A O 1
ATOM 729 N N . ILE A 1 91 ? -8.672 -10.605 8.309 1.00 95.12 91 ILE A N 1
ATOM 730 C CA . ILE A 1 91 ? -8.734 -9.575 9.377 1.00 95.12 91 ILE A CA 1
ATOM 731 C C . ILE A 1 91 ? -9.221 -10.145 10.710 1.00 95.12 91 ILE A C 1
ATOM 733 O O . ILE A 1 91 ? -8.609 -9.895 11.752 1.00 95.12 91 ILE A O 1
ATOM 737 N N . PHE A 1 92 ? -10.339 -10.871 10.700 1.00 93.38 92 PHE A N 1
ATOM 738 C CA . PHE A 1 92 ? -10.963 -11.351 11.934 1.00 93.38 92 PHE A CA 1
ATOM 739 C C . PHE A 1 92 ? -10.222 -12.531 12.554 1.00 93.38 92 PHE A C 1
ATOM 741 O O . PHE A 1 92 ? -10.239 -12.675 13.773 1.00 93.38 92 PHE A O 1
ATOM 748 N N . GLU A 1 93 ? -9.546 -13.342 11.741 1.00 94.62 93 GLU A N 1
ATOM 749 C CA . GLU A 1 93 ? -8.703 -14.431 12.227 1.00 94.62 93 GLU A CA 1
ATOM 750 C C . GLU A 1 93 ? -7.502 -13.861 12.994 1.00 94.62 93 GLU A C 1
ATOM 752 O O . GLU A 1 93 ? -7.310 -14.171 14.174 1.00 94.62 93 GLU A O 1
ATOM 757 N N . ILE A 1 94 ? -6.771 -12.936 12.360 1.00 92.94 94 ILE A N 1
ATOM 758 C CA . ILE A 1 94 ? -5.574 -12.295 12.922 1.00 92.94 94 ILE A CA 1
ATOM 759 C C . ILE A 1 94 ? -5.914 -11.514 14.199 1.00 92.94 94 ILE A C 1
ATOM 761 O O . ILE A 1 94 ? -5.171 -11.562 15.178 1.00 92.94 94 ILE A O 1
ATOM 765 N N . ASN A 1 95 ? -7.053 -10.815 14.219 1.00 92.69 95 ASN A N 1
ATOM 766 C CA . ASN A 1 95 ? -7.468 -9.992 15.359 1.00 92.69 95 ASN A CA 1
ATOM 767 C C . ASN A 1 95 ? -8.376 -10.724 16.359 1.00 92.69 95 ASN A C 1
ATOM 769 O O . ASN A 1 95 ? -8.876 -10.100 17.295 1.00 92.69 95 ASN A O 1
ATOM 773 N N . SER A 1 96 ? -8.585 -12.035 16.206 1.00 92.88 96 SER A N 1
ATOM 774 C CA . SER A 1 96 ?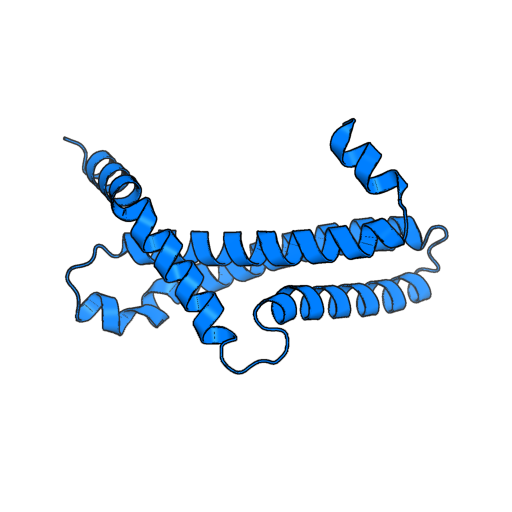 -9.548 -12.809 17.003 1.00 92.88 96 SER A CA 1
ATOM 775 C C . SER A 1 96 ? -9.325 -12.696 18.516 1.00 92.88 96 SER A C 1
ATOM 777 O O . SER A 1 96 ? -10.286 -12.547 19.271 1.00 92.88 96 SER A O 1
ATOM 779 N N . MET A 1 97 ? -8.069 -12.708 18.969 1.00 93.12 97 MET A N 1
ATOM 780 C CA . MET A 1 97 ? -7.718 -12.546 20.383 1.00 93.12 97 MET A CA 1
ATOM 781 C C . MET A 1 97 ? -8.085 -11.151 20.906 1.00 93.12 97 MET A C 1
ATOM 783 O O . MET A 1 97 ? -8.671 -11.027 21.978 1.00 93.12 97 MET A O 1
ATOM 787 N N . ASN A 1 98 ? -7.801 -10.104 20.128 1.00 90.38 98 ASN A N 1
ATOM 788 C CA . ASN A 1 98 ? -8.112 -8.726 20.508 1.00 90.38 98 ASN A CA 1
ATOM 789 C C . ASN A 1 98 ? -9.623 -8.474 20.517 1.00 90.38 98 ASN A C 1
ATOM 791 O O . ASN A 1 98 ? -10.127 -7.832 21.433 1.00 90.38 98 ASN A O 1
ATOM 795 N N . ILE A 1 99 ? -10.353 -9.027 19.546 1.00 92.62 99 ILE A N 1
ATOM 796 C CA . ILE A 1 99 ? -11.817 -8.923 19.469 1.00 92.62 99 ILE A CA 1
ATOM 797 C C . ILE A 1 99 ? -12.478 -9.604 20.672 1.00 92.62 99 ILE A C 1
ATOM 799 O O . ILE A 1 99 ? -13.452 -9.087 21.205 1.00 92.62 99 ILE A O 1
ATOM 803 N N . LYS A 1 100 ? -11.951 -10.749 21.124 1.00 92.38 100 LYS A N 1
ATOM 804 C CA . LYS A 1 100 ? -12.489 -11.467 22.291 1.00 92.38 100 LYS A CA 1
ATOM 805 C C . LYS A 1 100 ? -12.148 -10.796 23.624 1.00 92.38 100 LYS A C 1
ATOM 807 O O . LYS A 1 100 ? -12.936 -10.889 24.557 1.00 92.38 100 LYS A O 1
ATOM 812 N N . ASN A 1 101 ? -10.993 -10.136 23.715 1.00 93.62 101 ASN A N 1
ATOM 813 C CA . ASN A 1 101 ? -10.480 -9.567 24.965 1.00 93.62 101 ASN A CA 1
ATOM 814 C C . ASN A 1 101 ? -10.7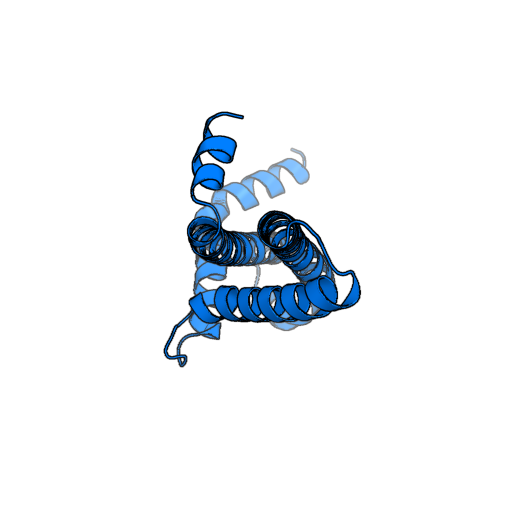60 -8.064 25.135 1.00 93.62 101 ASN A C 1
ATOM 816 O O . ASN A 1 101 ? -10.469 -7.511 26.194 1.00 93.62 101 ASN A O 1
ATOM 820 N N . SER A 1 102 ? -11.284 -7.379 24.114 1.00 90.25 102 SER A N 1
ATOM 821 C CA . SER A 1 102 ? -11.539 -5.935 24.148 1.00 90.25 102 SER A CA 1
ATOM 822 C C . SER A 1 102 ? -12.977 -5.595 23.763 1.00 90.25 102 SER A C 1
ATOM 824 O O . SER A 1 102 ? -13.600 -6.274 22.956 1.00 90.25 102 SER A O 1
ATOM 826 N N . ASN A 1 103 ? -13.496 -4.490 24.302 1.00 87.00 103 ASN A N 1
ATOM 827 C CA . ASN A 1 103 ? -14.847 -3.993 24.003 1.00 87.00 103 ASN A CA 1
ATOM 828 C C . ASN A 1 103 ? -14.897 -3.083 22.757 1.00 87.00 103 ASN A C 1
ATOM 830 O O . ASN A 1 103 ? -15.764 -2.213 22.650 1.00 87.00 103 ASN A O 1
ATOM 834 N N . ILE A 1 104 ? -13.950 -3.226 21.825 1.00 87.81 104 ILE A N 1
ATOM 835 C CA . ILE A 1 104 ? -13.890 -2.402 20.612 1.00 87.81 104 ILE A CA 1
ATOM 836 C C . ILE A 1 104 ? -14.814 -3.004 19.550 1.00 87.81 104 ILE A C 1
ATOM 838 O O . ILE A 1 104 ? -14.848 -4.214 19.343 1.00 87.81 104 ILE A O 1
ATOM 842 N N . ASN A 1 105 ? -15.561 -2.155 18.841 1.00 89.94 105 ASN A N 1
ATOM 843 C CA . ASN A 1 105 ? -16.400 -2.608 17.736 1.00 89.94 105 ASN A CA 1
ATOM 844 C C . ASN A 1 105 ? -15.523 -3.215 16.612 1.00 89.94 105 ASN A C 1
ATOM 846 O O . ASN A 1 105 ? -14.622 -2.517 16.137 1.00 89.94 105 ASN A O 1
ATOM 850 N N . PRO A 1 106 ? -15.796 -4.447 16.128 1.00 91.06 106 PRO A N 1
ATOM 851 C CA . PRO A 1 106 ? -14.992 -5.117 15.100 1.00 91.06 106 PRO A CA 1
ATOM 852 C C . PRO A 1 106 ? -14.774 -4.315 13.809 1.00 91.06 106 PRO A C 1
ATOM 854 O O . PRO A 1 106 ? -13.767 -4.515 13.132 1.00 91.06 106 PRO A O 1
ATOM 857 N N . ILE A 1 107 ? -15.669 -3.370 13.484 1.00 92.62 107 ILE A N 1
ATOM 858 C CA . ILE A 1 107 ? -15.511 -2.465 12.333 1.00 92.62 107 ILE A CA 1
ATOM 859 C C . ILE A 1 107 ? -14.217 -1.639 12.402 1.00 92.62 107 ILE A C 1
ATOM 861 O O . ILE A 1 107 ? -13.687 -1.239 11.369 1.00 92.62 107 ILE A O 1
ATOM 865 N N . PHE A 1 108 ? -13.688 -1.406 13.607 1.00 94.31 108 PHE A N 1
ATOM 866 C CA . PHE A 1 108 ? -12.429 -0.698 13.815 1.00 94.31 108 PHE A CA 1
ATOM 867 C C . PHE A 1 108 ? -11.278 -1.366 13.055 1.00 94.31 108 PHE A C 1
ATOM 869 O O . PHE A 1 108 ? -10.562 -0.683 12.330 1.00 94.31 108 PHE A O 1
ATOM 876 N N . TYR A 1 109 ? -11.157 -2.695 13.148 1.00 93.94 109 TYR A N 1
ATOM 877 C CA . TYR A 1 109 ? -10.090 -3.453 12.489 1.00 93.94 109 TYR A CA 1
ATOM 878 C C . TYR A 1 109 ? -10.213 -3.434 10.963 1.00 93.94 109 TYR A C 1
ATOM 880 O O . TYR A 1 109 ? -9.207 -3.478 10.264 1.00 93.94 109 TYR A O 1
ATOM 888 N N . VAL A 1 110 ? -11.437 -3.320 10.437 1.00 94.75 110 VAL A N 1
ATOM 889 C CA . VAL A 1 110 ? -11.679 -3.194 8.992 1.00 94.75 110 VAL A CA 1
ATOM 890 C C . VAL A 1 110 ? -11.160 -1.854 8.471 1.00 94.75 110 VAL A C 1
ATOM 892 O O . VAL A 1 110 ? -10.452 -1.808 7.468 1.00 94.75 110 VAL A O 1
ATOM 895 N N . VAL A 1 111 ? -11.472 -0.755 9.166 1.00 94.81 111 VAL A N 1
ATOM 896 C CA . VAL A 1 111 ? -11.011 0.587 8.769 1.00 94.81 111 VAL A CA 1
ATOM 897 C C . VAL A 1 111 ? -9.511 0.758 9.019 1.00 94.81 111 VAL A C 1
ATOM 899 O O . VAL A 1 111 ? -8.828 1.416 8.237 1.00 94.81 111 VAL A O 1
ATOM 902 N N . GLU A 1 112 ? -8.983 0.140 10.075 1.00 94.94 112 GLU A N 1
ATOM 903 C CA . GLU A 1 112 ? -7.545 0.063 10.327 1.00 94.94 112 GLU A CA 1
ATOM 904 C C . GLU A 1 112 ? -6.816 -0.683 9.200 1.00 94.94 112 GLU A C 1
ATOM 906 O O . GLU A 1 112 ? -5.827 -0.182 8.676 1.00 94.94 112 GLU A O 1
ATOM 911 N N . GLU A 1 113 ? -7.309 -1.846 8.765 1.00 95.00 113 GLU A N 1
ATOM 912 C CA . GLU A 1 113 ? -6.691 -2.570 7.651 1.00 95.00 113 GLU A CA 1
ATOM 913 C C . GLU A 1 113 ? -6.752 -1.761 6.351 1.00 95.00 113 GLU A C 1
ATOM 915 O O . GLU A 1 113 ? -5.744 -1.630 5.660 1.00 95.00 113 GLU A O 1
ATOM 920 N N . TRP A 1 114 ? -7.892 -1.132 6.053 1.00 95.00 114 TRP A N 1
ATOM 921 C CA . TRP A 1 114 ? -8.010 -0.230 4.906 1.00 95.00 114 TRP A CA 1
ATOM 922 C C . TRP A 1 114 ? -6.980 0.909 4.957 1.00 95.00 114 TRP A C 1
ATOM 924 O O . TRP A 1 114 ? -6.294 1.178 3.969 1.00 95.00 114 TRP A O 1
ATOM 934 N N . ALA A 1 115 ? -6.822 1.552 6.115 1.00 95.69 115 ALA A N 1
ATOM 935 C CA . ALA A 1 115 ? -5.856 2.629 6.297 1.00 95.69 115 ALA A CA 1
ATOM 936 C C . ALA A 1 115 ? -4.405 2.136 6.179 1.00 95.69 115 ALA A C 1
ATOM 938 O O . ALA A 1 115 ? -3.578 2.819 5.576 1.00 95.69 115 ALA A O 1
ATOM 939 N N . PHE A 1 116 ? -4.096 0.945 6.693 1.00 94.81 116 PHE A N 1
ATOM 940 C CA . PHE A 1 116 ? -2.786 0.310 6.546 1.00 94.81 116 PHE A CA 1
ATOM 941 C C . PHE A 1 116 ? -2.436 0.037 5.074 1.00 94.81 116 PHE A C 1
ATOM 943 O O . PHE A 1 116 ? -1.334 0.375 4.623 1.00 94.81 116 PHE A O 1
ATOM 950 N N . GLN A 1 117 ? -3.378 -0.516 4.306 1.00 95.19 117 GLN A N 1
ATOM 951 C CA . GLN A 1 117 ? -3.188 -0.779 2.878 1.00 95.19 117 GLN A CA 1
ATOM 952 C C . GLN A 1 117 ? -3.038 0.523 2.087 1.00 95.19 117 GLN A C 1
ATOM 954 O O . GLN A 1 117 ? -2.155 0.628 1.237 1.00 95.19 117 GLN A O 1
ATOM 959 N N . LEU A 1 118 ? -3.827 1.551 2.414 1.00 95.38 118 LEU A N 1
ATOM 960 C CA . LEU A 1 118 ? -3.740 2.865 1.778 1.00 95.38 118 LEU A CA 1
ATOM 961 C C . LEU A 1 118 ? -2.396 3.551 2.058 1.00 95.38 118 LEU A C 1
ATOM 963 O O . LEU A 1 118 ? -1.773 4.071 1.135 1.00 95.38 118 LEU A O 1
ATOM 967 N N . GLN A 1 119 ? -1.909 3.520 3.303 1.00 94.12 119 GLN A N 1
ATOM 968 C CA . GLN A 1 119 ? -0.592 4.061 3.668 1.00 94.12 119 GLN A CA 1
ATOM 969 C C . GLN A 1 119 ? 0.538 3.332 2.928 1.00 94.12 119 GLN A C 1
ATOM 971 O O . GLN A 1 119 ? 1.445 3.968 2.387 1.00 94.12 119 GLN A O 1
ATOM 976 N N . THR A 1 120 ? 0.458 2.001 2.857 1.00 92.75 120 THR A N 1
ATOM 977 C CA . THR A 1 120 ? 1.432 1.163 2.145 1.00 92.75 120 THR A CA 1
ATOM 978 C C . THR A 1 120 ? 1.430 1.442 0.644 1.00 92.75 120 THR A C 1
ATOM 980 O O . THR A 1 120 ? 2.495 1.602 0.042 1.00 92.75 120 THR A O 1
ATOM 983 N N . PHE A 1 121 ? 0.245 1.556 0.041 1.00 94.69 121 PHE A N 1
ATOM 984 C CA . PHE A 1 121 ? 0.092 1.933 -1.358 1.00 94.69 121 PHE A CA 1
ATOM 985 C C . PHE A 1 121 ? 0.656 3.322 -1.627 1.00 94.69 121 PHE A C 1
ATOM 987 O O . PHE A 1 121 ? 1.485 3.453 -2.518 1.00 94.69 121 PHE A O 1
ATOM 994 N N . ALA A 1 122 ? 0.286 4.335 -0.840 1.00 94.12 122 ALA A N 1
ATOM 995 C CA . ALA A 1 122 ? 0.764 5.704 -1.024 1.00 94.12 122 ALA A CA 1
ATOM 996 C C . ALA A 1 122 ? 2.295 5.779 -0.991 1.00 94.12 122 ALA A C 1
ATOM 998 O O . ALA A 1 122 ? 2.911 6.427 -1.841 1.00 94.12 122 ALA A O 1
ATOM 999 N N . GLN A 1 123 ? 2.923 5.067 -0.054 1.00 92.25 123 GLN A N 1
ATOM 1000 C CA . GLN A 1 123 ? 4.375 4.999 0.021 1.00 92.25 123 GLN A CA 1
ATOM 1001 C C . GLN A 1 123 ? 4.991 4.268 -1.180 1.00 92.25 123 GLN A C 1
ATOM 1003 O O . GLN A 1 123 ? 5.942 4.775 -1.776 1.00 92.25 123 GLN A O 1
ATOM 1008 N N . SER A 1 124 ? 4.473 3.088 -1.535 1.00 92.31 124 SER A N 1
ATOM 1009 C CA . SER A 1 124 ? 4.993 2.294 -2.656 1.00 92.31 124 SER A CA 1
ATOM 1010 C C . SER A 1 124 ? 4.824 3.030 -3.987 1.00 92.31 124 SER A C 1
ATOM 1012 O O . SER A 1 124 ? 5.772 3.145 -4.758 1.00 92.31 124 SER A O 1
ATOM 1014 N N . PHE A 1 125 ? 3.646 3.611 -4.212 1.00 92.44 125 PHE A N 1
ATOM 1015 C CA . PHE A 1 125 ? 3.315 4.418 -5.378 1.00 92.44 125 PHE A CA 1
ATOM 1016 C C . PHE A 1 125 ? 4.215 5.644 -5.493 1.00 92.44 125 PHE A C 1
ATOM 1018 O O . PHE A 1 125 ? 4.784 5.862 -6.557 1.00 92.44 125 PHE A O 1
ATOM 1025 N N . SER A 1 126 ? 4.428 6.391 -4.404 1.00 91.44 126 SER A N 1
ATOM 1026 C CA . SER A 1 126 ? 5.324 7.557 -4.423 1.00 91.44 126 SER A CA 1
ATOM 1027 C C . SER A 1 126 ? 6.753 7.173 -4.806 1.00 91.44 126 SER A C 1
ATOM 1029 O O . SER A 1 126 ? 7.389 7.858 -5.602 1.00 91.44 126 SER A O 1
ATOM 1031 N N . LEU A 1 127 ? 7.255 6.056 -4.270 1.00 91.56 127 LEU A N 1
ATOM 1032 C CA . LEU A 1 127 ? 8.612 5.579 -4.536 1.00 91.56 127 LEU A CA 1
ATOM 1033 C C . LEU A 1 127 ? 8.756 5.101 -5.992 1.00 91.56 127 LEU A C 1
ATOM 1035 O O . LEU A 1 127 ? 9.705 5.475 -6.680 1.00 91.56 127 LEU A O 1
ATOM 1039 N N . VAL A 1 128 ? 7.785 4.330 -6.489 1.00 90.06 128 VAL A N 1
ATOM 1040 C CA . VAL A 1 128 ? 7.778 3.861 -7.881 1.00 90.06 128 VAL A CA 1
ATOM 1041 C C . VAL A 1 128 ? 7.647 5.024 -8.862 1.00 90.06 128 VAL A C 1
ATOM 1043 O O . VAL A 1 128 ? 8.397 5.084 -9.834 1.00 90.06 128 VAL A O 1
ATOM 1046 N N . LEU A 1 129 ? 6.759 5.980 -8.589 1.00 89.31 129 LEU A N 1
ATOM 1047 C CA . LEU A 1 129 ? 6.573 7.172 -9.413 1.00 89.31 129 LEU A CA 1
ATOM 1048 C C . LEU A 1 129 ? 7.851 8.018 -9.481 1.00 89.31 129 LEU A C 1
ATOM 1050 O O . LEU A 1 129 ? 8.243 8.448 -10.565 1.00 89.31 129 LEU A O 1
ATOM 1054 N N . LEU A 1 130 ? 8.545 8.186 -8.351 1.00 89.00 130 LEU A N 1
ATOM 1055 C CA . LEU A 1 130 ? 9.831 8.881 -8.285 1.00 89.00 130 LEU A CA 1
ATOM 1056 C C . LEU A 1 130 ? 10.879 8.203 -9.181 1.00 89.00 130 LEU A C 1
ATOM 1058 O O . LEU A 1 130 ? 11.533 8.873 -9.978 1.00 89.00 130 LEU A O 1
ATOM 1062 N N . VAL A 1 131 ? 11.017 6.876 -9.107 1.00 88.25 131 VAL A N 1
ATOM 1063 C CA . VAL A 1 131 ? 12.010 6.144 -9.914 1.00 88.25 131 VAL A CA 1
ATOM 1064 C C . VAL A 1 131 ? 11.662 6.146 -11.403 1.00 88.25 131 VAL A C 1
ATOM 1066 O O . VAL A 1 131 ? 12.536 6.386 -12.235 1.00 88.25 131 VAL A O 1
ATOM 1069 N N . LEU A 1 132 ? 10.394 5.942 -11.762 1.00 85.31 132 LEU A N 1
ATOM 1070 C CA . LEU A 1 132 ? 9.955 5.986 -13.161 1.00 85.31 132 LEU A CA 1
ATOM 1071 C C . LEU A 1 132 ? 10.100 7.388 -13.770 1.00 85.31 132 LEU A C 1
ATOM 1073 O O . LEU A 1 132 ? 10.427 7.513 -14.952 1.00 85.31 132 LEU A O 1
ATOM 1077 N N . SER A 1 133 ? 9.936 8.443 -12.968 1.00 82.69 133 SER A N 1
ATOM 1078 C CA . SER A 1 133 ? 10.148 9.819 -13.420 1.00 82.69 133 SER A CA 1
ATOM 1079 C C . SER A 1 133 ? 11.582 10.085 -13.888 1.00 82.69 133 SER A C 1
ATOM 1081 O O . SER A 1 133 ? 11.778 10.910 -14.780 1.00 82.69 133 SER A O 1
ATOM 1083 N N . PHE A 1 134 ? 12.588 9.398 -13.339 1.00 81.12 134 PHE A N 1
ATOM 1084 C CA . PHE A 1 134 ? 13.967 9.522 -13.826 1.00 81.12 134 PHE A CA 1
ATOM 1085 C C . PHE A 1 134 ? 14.164 8.901 -15.220 1.00 81.12 134 PHE A C 1
ATOM 1087 O O . PHE A 1 134 ? 15.044 9.328 -15.963 1.00 81.12 134 PHE A O 1
ATOM 1094 N N . ILE A 1 135 ? 13.338 7.924 -15.613 1.00 77.50 135 ILE A N 1
ATOM 1095 C CA . ILE A 1 135 ? 13.421 7.258 -16.925 1.00 77.50 135 ILE A CA 1
ATOM 1096 C C . ILE A 1 135 ? 12.803 8.132 -18.029 1.00 77.50 135 ILE A C 1
ATOM 1098 O O . ILE A 1 135 ? 13.323 8.186 -19.154 1.00 77.50 135 ILE A O 1
ATOM 1102 N N . LYS A 1 136 ? 11.697 8.820 -17.710 1.00 75.31 136 LYS A N 1
ATOM 1103 C CA . LYS A 1 136 ? 10.985 9.738 -18.609 1.00 75.31 136 LYS A CA 1
ATOM 1104 C C . LYS A 1 136 ? 10.439 10.936 -17.823 1.00 75.31 136 LYS A C 1
ATOM 1106 O O . LYS A 1 136 ? 9.351 10.876 -17.258 1.00 75.31 136 LYS A O 1
ATOM 1111 N N . VAL A 1 137 ? 11.172 12.051 -17.853 1.00 65.06 137 VAL A N 1
ATOM 1112 C CA . VAL A 1 137 ? 10.819 13.302 -17.145 1.00 65.06 137 VAL A CA 1
ATOM 1113 C C . VAL A 1 137 ? 9.456 13.862 -17.586 1.00 65.06 137 VAL A C 1
ATOM 1115 O O . VAL A 1 137 ? 8.750 14.470 -16.786 1.00 65.06 137 VAL A O 1
ATOM 1118 N N . SER A 1 138 ? 9.021 13.583 -18.823 1.00 62.19 138 SER A N 1
ATOM 1119 C CA . SER A 1 138 ? 7.716 14.020 -19.350 1.00 62.19 138 SER A CA 1
ATOM 1120 C C . SER A 1 138 ? 6.498 13.340 -18.698 1.00 62.19 138 SER A C 1
ATOM 1122 O O . SER A 1 138 ? 5.365 13.613 -19.087 1.00 62.19 138 SER A O 1
ATOM 1124 N N . LEU A 1 139 ? 6.694 12.403 -17.764 1.00 61.62 139 LEU A N 1
ATOM 1125 C CA . LEU A 1 139 ? 5.592 11.762 -17.043 1.00 61.62 139 LEU A CA 1
ATOM 1126 C C . LEU A 1 139 ? 4.914 12.696 -16.049 1.00 61.62 139 LEU A C 1
ATOM 1128 O O . LEU A 1 139 ? 3.689 12.722 -15.988 1.00 61.62 139 LEU A O 1
ATOM 1132 N N . ILE A 1 140 ? 5.702 13.465 -15.293 1.00 59.78 140 ILE A N 1
ATOM 1133 C CA . ILE A 1 140 ? 5.172 14.387 -14.281 1.00 59.78 140 ILE A CA 1
ATOM 1134 C C . ILE A 1 140 ? 4.285 15.437 -14.952 1.00 59.78 140 ILE A C 1
ATOM 1136 O O . ILE A 1 140 ? 3.202 15.731 -14.461 1.00 59.78 140 ILE A O 1
ATOM 1140 N N . SER A 1 141 ? 4.707 15.956 -16.108 1.00 52.62 141 SER A N 1
ATOM 1141 C CA . SER A 1 141 ? 3.914 16.927 -16.861 1.00 52.62 141 SER A CA 1
ATOM 1142 C C . SER A 1 141 ? 2.591 16.335 -17.347 1.00 52.62 141 SER A C 1
ATOM 1144 O O . SER A 1 141 ? 1.566 16.990 -17.218 1.00 52.62 141 SER A O 1
ATOM 1146 N N . ASN A 1 142 ? 2.570 15.088 -17.829 1.00 63.53 142 ASN A N 1
ATOM 1147 C CA . ASN A 1 142 ? 1.323 14.459 -18.280 1.00 63.53 142 ASN A CA 1
ATOM 1148 C C . ASN A 1 142 ? 0.344 14.169 -17.136 1.00 63.53 142 ASN A C 1
ATOM 1150 O O . ASN A 1 142 ? -0.852 14.270 -17.356 1.00 63.53 142 ASN A O 1
ATOM 1154 N N . PHE A 1 143 ? 0.831 13.851 -15.933 1.00 59.91 143 PHE A N 1
ATOM 1155 C CA . PHE A 1 143 ? -0.018 13.612 -14.755 1.00 59.91 143 PHE A CA 1
ATOM 1156 C C . PHE A 1 143 ? -0.600 14.900 -14.142 1.00 59.91 143 PHE A C 1
ATOM 1158 O O . PHE A 1 143 ? -1.517 14.834 -13.332 1.00 59.91 143 PHE A O 1
ATOM 1165 N N . ILE A 1 144 ? -0.006 16.060 -14.449 1.00 58.72 144 ILE A N 1
ATOM 1166 C CA . ILE A 1 144 ? -0.439 17.376 -13.948 1.00 58.72 144 ILE A CA 1
ATOM 1167 C C . ILE A 1 144 ? -1.342 18.090 -14.966 1.00 58.72 144 ILE A C 1
ATOM 1169 O O . ILE A 1 144 ? -2.194 18.883 -14.574 1.00 58.72 144 ILE A O 1
ATOM 1173 N N . ILE A 1 145 ? -1.128 17.852 -16.263 1.00 51.38 145 ILE A N 1
ATOM 1174 C CA . ILE A 1 145 ? -1.812 18.558 -17.359 1.00 51.38 145 ILE A CA 1
ATOM 1175 C C . ILE A 1 145 ? -3.106 17.848 -17.797 1.00 51.38 145 ILE A C 1
ATOM 1177 O O . ILE A 1 145 ? -4.018 18.522 -18.275 1.00 51.38 145 ILE A O 1
ATOM 1181 N N . TYR A 1 146 ? -3.195 16.525 -17.628 1.00 46.03 146 TYR A N 1
ATOM 1182 C CA . TYR A 1 146 ? -4.382 15.706 -17.913 1.00 46.03 146 TYR A CA 1
ATOM 1183 C C . TYR A 1 146 ? -4.918 15.068 -16.634 1.00 46.03 146 TYR A C 1
ATOM 1185 O O . TYR A 1 146 ? -6.158 14.931 -16.541 1.00 46.03 146 TYR A O 1
#

Sequence (146 aa):
MNYIFKLLLFIYQARKSWWYTSTCRTKARFIRTFLGSFWLGLSNLLSIAVLAGVYGTVFKVANFKDYSIYLGLGLVVWNYISSSVLGSAAIFEINSMNIKNSNINPIFYVVEEWAFQLQTFAQSFSLVLLVLSFIKVSLISNFIIY

Foldseek 3Di:
DDPVVVVVVVCVVCVVVLLVVLVVVQQVVQVPPPVRNLVLLVVLVVVLVVCLVVCCVVVVDPCSLVVSLVSSQVSLVVVLVVQLVVCQVCQCVVCVVVVVVDPDDSVSSNVSSVSNSVVSSVSNVVSSVVVSCVSPVCPVVVVVVD